Protein AF-A0A7C1GK01-F1 (afdb_monomer_lite)

Secondary structure (DSSP, 8-state):
------------------SBTTTB-HHHHHHHHHHHHHHHHHHHT----HHHHHHHHHHHHS-GGGSSSSS-TTT-----HHHHHHHHHHHHHHTTT----HHHHHHHHHHHHHHHHHH--B-TTHHHHHHHHHTTT--

Sequence (139 aa):
MQKGNNNEVKKYKAIFFDFGGTLMCAESDNVAHLHMMKEVIQKYNLSASPEDMVTKYNSFLFTKEMTLRDADPEEKSFTPLRESTKKAFKGVLAEYDIQPSKEDFQWFSKLFYENHKKYIKLFPETLLILRELKNTDLH

Foldseek 3Di:
DDPPPPDPPPDAAADDFDCAPTFWDVVLVLVLQLVLLVVVCVVVVDPDDSNVLSVQLCPQLDDPLVDPPPDDPVPRDDDPSLVSSVRSVQRSVVVVVDDDDPVNSVVSVVSSVVSCVPRMDTDPCNVVVVVVQVPDSHD

Structure (mmCIF, N/CA/C/O backbone):
data_AF-A0A7C1GK01-F1
#
_entry.id   AF-A0A7C1GK01-F1
#
loop_
_atom_site.group_PDB
_atom_site.id
_atom_site.type_symbol
_atom_site.label_atom_id
_atom_site.label_alt_id
_atom_site.label_comp_id
_atom_site.label_asym_id
_atom_site.label_entity_id
_atom_site.label_seq_id
_atom_site.pdbx_PDB_ins_code
_atom_site.Cartn_x
_atom_site.Cartn_y
_atom_site.Cartn_z
_atom_site.occupancy
_atom_site.B_iso_or_equiv
_atom_site.auth_seq_id
_atom_site.auth_comp_id
_atom_site.auth_asym_id
_atom_site.auth_atom_id
_atom_site.pdbx_PDB_model_num
ATOM 1 N N . MET A 1 1 ? 22.239 28.734 -48.357 1.00 37.56 1 MET A N 1
ATOM 2 C CA . MET A 1 1 ? 21.338 27.577 -48.154 1.00 37.56 1 MET A CA 1
ATOM 3 C C . MET A 1 1 ? 21.868 26.747 -46.997 1.00 37.56 1 MET A C 1
ATOM 5 O O . MET A 1 1 ? 22.850 26.038 -47.173 1.00 37.56 1 MET A O 1
ATOM 9 N N . GLN A 1 2 ? 21.277 26.876 -45.809 1.00 41.16 2 GLN A N 1
ATOM 10 C CA . GLN A 1 2 ? 21.550 25.952 -44.708 1.00 41.16 2 GLN A CA 1
ATOM 11 C C . GLN A 1 2 ? 20.807 24.645 -45.001 1.00 41.16 2 GLN A C 1
ATOM 13 O O . GLN A 1 2 ? 19.579 24.625 -45.042 1.00 41.16 2 GLN A O 1
ATOM 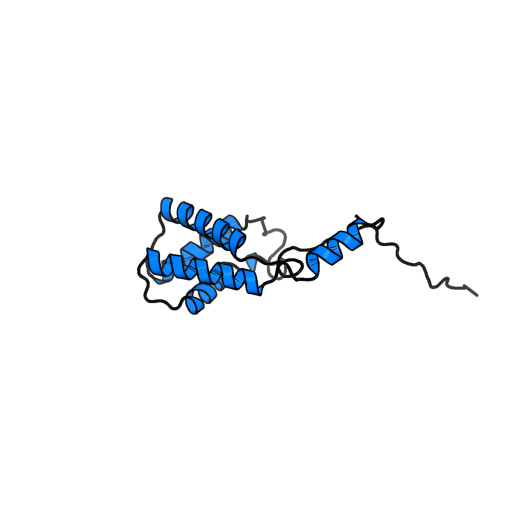18 N N . LYS A 1 3 ? 21.545 23.559 -45.250 1.00 47.06 3 LYS A N 1
ATOM 19 C CA . LYS A 1 3 ? 20.988 22.206 -45.172 1.00 47.06 3 LYS A CA 1
ATOM 20 C C . LYS A 1 3 ? 20.847 21.880 -43.686 1.00 47.06 3 LYS A C 1
ATOM 22 O O . LYS A 1 3 ? 21.827 21.520 -43.044 1.00 47.06 3 LYS A O 1
ATOM 27 N N . GLY A 1 4 ? 19.650 22.083 -43.138 1.00 47.19 4 GLY A N 1
ATOM 28 C CA . GLY A 1 4 ? 19.295 21.591 -41.811 1.00 47.19 4 GLY A CA 1
ATOM 29 C C . GLY A 1 4 ? 19.378 20.069 -41.821 1.00 47.19 4 GLY A C 1
ATOM 30 O O . GLY A 1 4 ? 18.623 19.410 -42.535 1.00 47.19 4 GLY A O 1
ATOM 31 N N . ASN A 1 5 ? 20.348 19.525 -41.092 1.00 49.16 5 ASN A N 1
ATOM 32 C CA . ASN A 1 5 ? 20.559 18.092 -40.951 1.00 49.16 5 ASN A CA 1
ATOM 33 C C . ASN A 1 5 ? 19.509 17.550 -39.966 1.00 49.16 5 ASN A C 1
ATOM 35 O O . ASN A 1 5 ? 19.781 17.321 -38.792 1.00 49.16 5 ASN A O 1
ATOM 39 N N . ASN A 1 6 ? 18.265 17.438 -40.430 1.00 59.38 6 ASN A N 1
ATOM 40 C CA . ASN A 1 6 ? 17.166 16.864 -39.664 1.00 59.38 6 ASN A CA 1
ATOM 41 C C . ASN A 1 6 ? 17.332 15.343 -39.643 1.00 59.38 6 ASN A C 1
ATOM 43 O O . ASN A 1 6 ? 16.883 14.688 -40.578 1.00 59.38 6 ASN A O 1
ATOM 47 N N . ASN A 1 7 ? 18.039 14.817 -38.636 1.00 58.44 7 ASN A N 1
ATOM 48 C CA . ASN A 1 7 ? 17.828 13.503 -38.003 1.00 58.44 7 ASN A CA 1
ATOM 49 C C . ASN A 1 7 ? 18.964 13.199 -37.005 1.00 58.44 7 ASN A C 1
ATOM 51 O O . ASN A 1 7 ? 19.665 12.194 -37.124 1.00 58.44 7 ASN A O 1
ATOM 55 N N . GLU A 1 8 ? 19.161 14.048 -35.991 1.00 57.06 8 GLU A N 1
ATOM 56 C CA . GLU A 1 8 ? 19.860 13.573 -34.793 1.00 57.06 8 GLU A CA 1
ATOM 57 C C . GLU A 1 8 ? 18.951 12.564 -34.087 1.00 57.06 8 GLU A C 1
ATOM 59 O O . GLU A 1 8 ? 17.987 12.922 -33.407 1.00 57.06 8 GLU A O 1
ATOM 64 N N . VAL A 1 9 ? 19.239 11.276 -34.279 1.00 67.06 9 VAL A N 1
ATOM 65 C CA . VAL A 1 9 ? 18.634 10.207 -33.486 1.00 67.06 9 VAL A CA 1
ATOM 66 C C . VAL A 1 9 ? 19.079 10.430 -32.043 1.00 6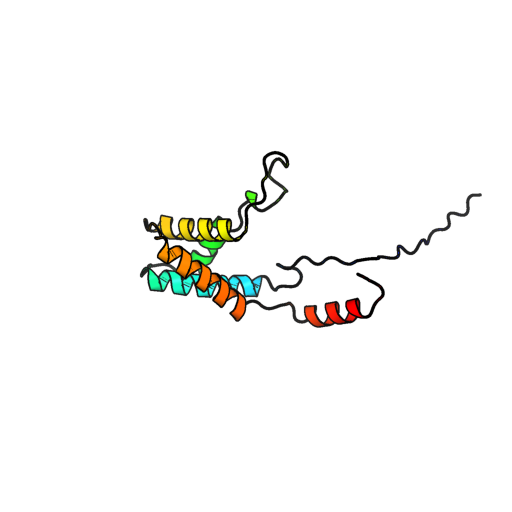7.06 9 VAL A C 1
ATOM 68 O O . VAL A 1 9 ? 20.233 10.180 -31.695 1.00 67.06 9 VAL A O 1
ATOM 71 N N . LYS A 1 10 ? 18.176 10.933 -31.193 1.00 68.94 10 LYS A N 1
ATOM 72 C CA . LYS A 1 10 ? 18.430 11.032 -29.753 1.00 68.94 10 LYS A CA 1
ATOM 73 C C . LYS A 1 10 ? 1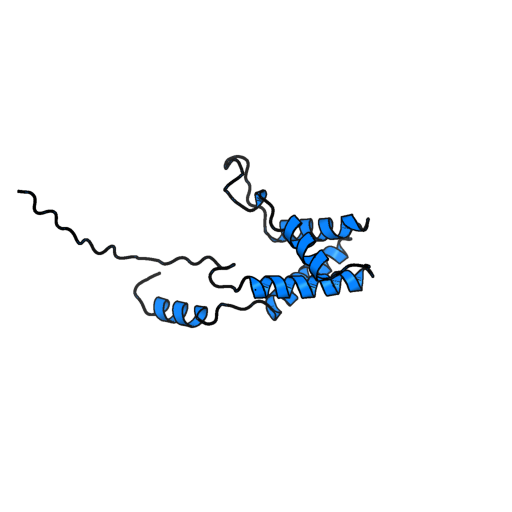8.709 9.630 -29.216 1.00 68.94 10 LYS A C 1
ATOM 75 O O . LYS A 1 10 ? 17.803 8.812 -29.090 1.00 68.94 10 LYS A O 1
ATOM 80 N N . LYS A 1 11 ? 19.974 9.356 -28.892 1.00 82.56 11 LYS A N 1
ATOM 81 C CA . LYS A 1 11 ? 20.379 8.121 -28.220 1.00 82.56 11 LYS A CA 1
ATOM 82 C C . LYS A 1 11 ? 20.068 8.259 -26.730 1.00 82.56 11 LYS A C 1
ATOM 84 O O . LYS A 1 11 ? 20.740 9.008 -26.021 1.00 82.56 11 LYS A O 1
ATOM 89 N N . TYR A 1 12 ? 19.034 7.562 -26.266 1.00 86.88 12 TYR A N 1
ATOM 90 C CA . TYR A 1 12 ? 18.750 7.447 -24.837 1.00 86.88 12 TYR A CA 1
ATOM 91 C C . TYR A 1 12 ? 19.865 6.652 -24.152 1.00 86.88 12 TYR A C 1
ATOM 93 O O . TYR A 1 12 ? 20.441 5.744 -24.750 1.00 86.88 12 TYR A O 1
ATOM 101 N N . LYS A 1 13 ? 20.200 7.038 -22.918 1.00 90.06 13 LYS A N 1
ATOM 102 C CA . LYS A 1 13 ? 21.224 6.367 -22.101 1.00 90.06 13 LYS A CA 1
ATOM 103 C C . LYS A 1 13 ? 20.634 5.588 -20.933 1.00 90.06 13 LYS A C 1
ATOM 105 O O . LYS A 1 13 ? 21.307 4.710 -20.420 1.00 90.06 13 LYS A O 1
ATOM 110 N N . ALA A 1 14 ? 19.428 5.941 -20.497 1.00 92.44 14 ALA A N 1
ATOM 111 C CA . ALA A 1 14 ? 18.787 5.343 -19.337 1.00 92.44 14 ALA A CA 1
ATOM 112 C C . ALA A 1 14 ? 17.264 5.382 -19.474 1.00 92.44 14 ALA A C 1
ATOM 114 O O . ALA A 1 14 ? 16.733 6.322 -20.082 1.00 92.44 14 ALA A O 1
ATOM 115 N N . ILE A 1 15 ? 16.583 4.405 -18.877 1.00 92.50 15 ILE A N 1
ATOM 116 C CA . ILE A 1 15 ? 15.125 4.399 -18.714 1.00 92.50 15 ILE A CA 1
ATOM 117 C C . ILE A 1 15 ? 14.792 4.184 -17.237 1.00 92.50 15 ILE A C 1
ATOM 119 O O . ILE A 1 15 ? 15.139 3.169 -16.644 1.00 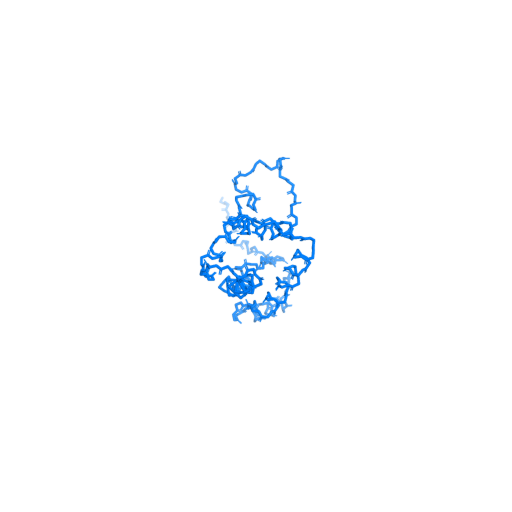92.50 15 ILE A O 1
ATOM 123 N N . PHE A 1 16 ? 14.069 5.137 -16.651 1.00 94.75 16 PHE A N 1
ATOM 124 C CA . PHE A 1 16 ? 13.601 5.052 -15.271 1.00 94.75 16 PHE A CA 1
ATOM 125 C C . PHE A 1 16 ? 12.133 4.645 -15.246 1.00 94.75 16 PHE A C 1
ATOM 127 O O . PHE A 1 16 ? 11.316 5.206 -15.976 1.00 94.75 16 PHE A O 1
ATOM 134 N N . PHE A 1 17 ? 11.807 3.703 -14.369 1.00 95.19 17 PHE A N 1
ATOM 135 C CA . PHE A 1 17 ? 10.443 3.257 -14.133 1.00 95.19 17 PHE A CA 1
ATOM 136 C C . PHE A 1 17 ? 10.024 3.648 -12.723 1.00 95.19 17 PHE A C 1
ATOM 138 O O . PHE A 1 17 ? 10.735 3.355 -11.760 1.00 95.19 17 PHE A O 1
ATOM 145 N N . ASP A 1 18 ? 8.855 4.273 -12.603 1.00 93.94 18 ASP A N 1
ATOM 146 C CA . ASP A 1 18 ? 8.136 4.267 -11.334 1.00 93.94 18 ASP A CA 1
ATOM 147 C C . ASP A 1 18 ? 7.655 2.836 -11.038 1.00 93.94 18 ASP A C 1
ATOM 149 O O . ASP A 1 18 ? 7.541 2.001 -11.936 1.00 93.94 18 ASP A O 1
ATOM 153 N N . PHE A 1 19 ? 7.387 2.525 -9.777 1.00 93.00 19 PHE A N 1
ATOM 154 C CA . PHE A 1 19 ? 6.916 1.207 -9.383 1.00 93.00 19 PHE A CA 1
ATOM 155 C C . PHE A 1 19 ? 5.388 1.128 -9.423 1.00 93.00 19 PHE A C 1
ATOM 157 O O . PHE A 1 19 ? 4.827 0.361 -10.210 1.00 93.00 19 PHE A O 1
ATOM 164 N N . GLY A 1 20 ? 4.712 1.932 -8.600 1.00 90.56 20 GLY A N 1
ATOM 165 C CA . GLY A 1 20 ? 3.259 1.895 -8.435 1.00 90.56 20 GLY A CA 1
ATOM 166 C C . GLY A 1 20 ? 2.524 2.359 -9.690 1.00 90.56 20 GLY A C 1
ATOM 167 O O . GLY A 1 20 ? 2.796 3.435 -10.205 1.00 90.56 20 GLY A O 1
ATOM 168 N N . GLY A 1 21 ? 1.609 1.544 -10.221 1.00 89.00 21 GLY A N 1
ATOM 169 C CA . GLY A 1 21 ? 0.823 1.894 -11.411 1.00 89.00 21 GLY A CA 1
ATOM 170 C C . GLY A 1 21 ? 1.596 1.872 -12.736 1.00 89.00 21 GLY A C 1
ATOM 171 O O . GLY A 1 21 ? 0.972 2.001 -13.784 1.00 89.00 21 GLY A O 1
ATOM 172 N N . THR A 1 22 ? 2.918 1.668 -12.706 1.00 94.69 22 THR A N 1
ATOM 173 C CA . THR A 1 22 ? 3.764 1.519 -13.904 1.00 94.69 22 THR A CA 1
ATOM 174 C C . THR A 1 22 ? 4.258 0.083 -14.058 1.00 94.69 22 THR A C 1
ATOM 176 O O . THR A 1 22 ? 4.000 -0.553 -15.073 1.00 94.69 22 THR A O 1
ATOM 179 N N . LEU A 1 23 ? 4.946 -0.458 -13.049 1.00 95.94 23 LEU A N 1
ATOM 180 C CA . LEU A 1 23 ? 5.377 -1.863 -13.028 1.00 95.94 23 LEU A CA 1
ATOM 181 C C . LEU A 1 23 ? 4.388 -2.726 -12.240 1.00 95.94 23 LEU A C 1
ATOM 183 O O . LEU A 1 23 ? 4.117 -3.871 -12.591 1.00 95.94 23 LEU A O 1
ATOM 187 N N . MET A 1 24 ? 3.853 -2.166 -11.160 1.00 94.88 24 MET A N 1
ATOM 188 C CA . MET A 1 24 ? 2.919 -2.802 -10.247 1.00 94.88 24 MET A CA 1
ATOM 189 C C . MET A 1 24 ? 1.470 -2.503 -10.646 1.00 94.88 24 MET A C 1
ATOM 191 O O . MET A 1 24 ? 1.095 -1.344 -10.821 1.00 94.88 24 MET A O 1
ATOM 195 N N . CYS A 1 25 ? 0.636 -3.539 -10.711 1.00 93.12 25 CYS A N 1
ATOM 196 C CA . CYS A 1 25 ? -0.787 -3.419 -10.999 1.00 93.12 25 CYS A CA 1
ATOM 197 C C . CYS A 1 25 ? -1.528 -2.741 -9.832 1.00 93.12 25 CYS A C 1
ATOM 199 O O . CYS A 1 25 ? -1.607 -3.300 -8.735 1.00 93.12 25 CYS A O 1
ATOM 201 N N . ALA A 1 26 ? -2.118 -1.567 -10.073 1.00 91.44 26 ALA A N 1
ATOM 202 C CA . ALA A 1 26 ? -2.859 -0.816 -9.053 1.00 91.44 26 ALA A CA 1
ATOM 203 C C . ALA A 1 26 ? -4.079 -1.583 -8.502 1.00 91.44 26 ALA A C 1
ATOM 205 O O . ALA A 1 26 ? -4.409 -1.469 -7.325 1.00 91.44 26 ALA A O 1
ATOM 206 N N . GLU A 1 27 ? -4.718 -2.430 -9.314 1.00 93.50 27 GLU A N 1
ATOM 207 C CA . GLU A 1 27 ? -5.825 -3.276 -8.845 1.00 93.50 27 GLU A CA 1
ATOM 208 C C . GLU A 1 27 ? -5.356 -4.285 -7.790 1.00 93.50 27 GLU A C 1
ATOM 210 O O . GLU A 1 27 ? -6.077 -4.569 -6.835 1.00 93.50 27 GLU A O 1
ATOM 215 N N . SER A 1 28 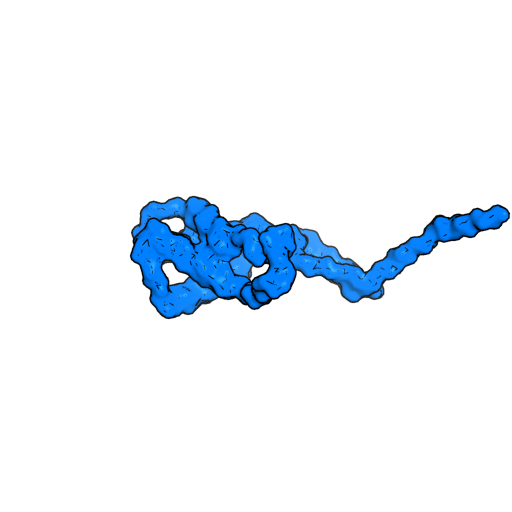? -4.129 -4.799 -7.921 1.00 95.25 28 SER A N 1
ATOM 216 C CA . SER A 1 28 ? -3.564 -5.745 -6.955 1.00 95.25 28 SER A CA 1
ATOM 217 C C . SER A 1 28 ? -3.247 -5.100 -5.600 1.00 95.25 28 SER A C 1
ATOM 219 O O . SER A 1 28 ? -3.387 -5.754 -4.566 1.00 95.25 28 SER A O 1
ATOM 221 N N . ASP A 1 29 ? -2.914 -3.808 -5.598 1.00 94.75 29 ASP A N 1
ATOM 222 C CA . ASP A 1 29 ? -2.762 -2.987 -4.390 1.00 94.75 29 ASP A CA 1
ATOM 223 C C . ASP A 1 29 ? -4.101 -2.813 -3.672 1.00 94.75 29 ASP A C 1
ATOM 225 O O . ASP A 1 29 ? -4.228 -3.074 -2.477 1.00 94.75 29 ASP A O 1
ATOM 229 N N . ASN A 1 30 ? -5.156 -2.523 -4.436 1.00 95.19 30 ASN A N 1
ATOM 230 C CA . ASN A 1 30 ? -6.506 -2.439 -3.893 1.00 95.19 30 ASN A CA 1
ATOM 231 C C . ASN A 1 30 ? -6.979 -3.776 -3.289 1.00 95.19 30 ASN A C 1
ATOM 233 O O . ASN A 1 30 ? -7.627 -3.791 -2.243 1.00 95.19 30 ASN A O 1
ATOM 237 N N . VAL A 1 31 ? -6.617 -4.912 -3.899 1.00 97.19 31 VAL A N 1
ATOM 238 C CA . VAL A 1 31 ? -6.872 -6.245 -3.323 1.00 97.19 31 VAL A CA 1
ATOM 239 C C . VAL A 1 31 ? -6.114 -6.433 -2.005 1.00 97.19 31 VAL A C 1
ATOM 241 O O . VAL A 1 31 ? -6.696 -6.943 -1.045 1.00 97.19 31 VAL A O 1
ATOM 244 N N . ALA A 1 32 ? -4.852 -6.001 -1.920 1.00 97.56 32 ALA A N 1
ATOM 245 C CA . ALA A 1 32 ? -4.087 -6.049 -0.674 1.00 97.56 32 ALA A CA 1
ATOM 246 C C . ALA A 1 32 ? -4.773 -5.227 0.431 1.00 97.56 32 ALA A C 1
ATOM 248 O O . ALA A 1 32 ? -5.013 -5.751 1.522 1.00 97.56 32 ALA A O 1
ATOM 249 N N . HIS A 1 33 ? -5.180 -3.989 0.133 1.00 97.69 33 HIS A N 1
ATOM 250 C CA . HIS A 1 33 ? -5.925 -3.144 1.070 1.00 97.69 33 HIS A CA 1
ATOM 251 C C . HIS A 1 33 ? -7.255 -3.776 1.493 1.00 97.69 33 HIS A C 1
ATOM 253 O O . HIS A 1 33 ? -7.589 -3.752 2.676 1.00 97.69 33 HIS A O 1
ATOM 259 N N . LEU A 1 34 ? -7.988 -4.410 0.573 1.00 98.31 34 LEU A N 1
ATOM 260 C CA . LEU A 1 34 ? -9.241 -5.100 0.887 1.00 98.31 34 LEU A CA 1
ATOM 261 C C . LEU A 1 34 ? -9.048 -6.212 1.917 1.00 98.31 34 LEU A C 1
ATOM 263 O O . LEU A 1 34 ? -9.826 -6.320 2.866 1.00 98.31 34 LEU A O 1
ATOM 267 N N . HIS A 1 35 ? -8.007 -7.029 1.763 1.00 98.38 35 HIS A N 1
ATOM 268 C CA . HIS A 1 35 ? -7.695 -8.068 2.741 1.00 98.38 35 HIS A CA 1
ATOM 269 C C . HIS A 1 35 ? -7.257 -7.484 4.085 1.00 98.38 35 HIS A C 1
ATOM 271 O O . HIS A 1 35 ? -7.742 -7.938 5.122 1.00 98.38 35 HIS A O 1
ATOM 277 N N . MET A 1 36 ? -6.440 -6.429 4.081 1.00 98.12 36 MET A N 1
ATOM 278 C CA . MET A 1 36 ? -6.071 -5.735 5.315 1.00 98.12 36 MET A CA 1
ATOM 279 C C . MET A 1 36 ? -7.301 -5.195 6.053 1.00 98.12 36 MET A C 1
ATOM 281 O O . MET A 1 36 ? -7.424 -5.376 7.261 1.00 98.12 36 MET A O 1
ATOM 285 N N . MET A 1 37 ? -8.234 -4.558 5.340 1.00 98.25 37 MET A N 1
ATOM 286 C CA . MET A 1 37 ? -9.438 -3.991 5.947 1.00 98.25 37 MET A CA 1
ATOM 287 C C . MET A 1 37 ? -10.370 -5.076 6.498 1.00 98.25 37 MET A C 1
ATOM 289 O O . MET A 1 37 ? -10.939 -4.889 7.571 1.00 98.25 37 MET A O 1
ATOM 293 N N . LYS A 1 38 ? -10.466 -6.246 5.853 1.00 98.38 38 LYS A N 1
ATOM 294 C CA . LYS A 1 38 ? -11.184 -7.406 6.420 1.00 98.38 38 LYS A CA 1
ATOM 295 C C . LYS A 1 38 ? -10.607 -7.826 7.775 1.00 98.38 38 LYS A C 1
ATOM 297 O O . LYS A 1 38 ? -11.366 -8.050 8.715 1.00 98.38 38 LYS A O 1
ATOM 302 N N . GLU A 1 39 ? -9.282 -7.882 7.897 1.00 98.31 39 GLU A N 1
ATOM 303 C CA . GLU A 1 39 ? -8.621 -8.230 9.162 1.00 98.31 39 GLU A CA 1
ATOM 304 C C . GLU A 1 39 ? -8.799 -7.144 10.236 1.00 98.31 39 GLU A C 1
ATOM 306 O O . GLU A 1 39 ? -8.994 -7.464 11.408 1.00 98.31 39 GLU A O 1
ATOM 311 N N . VAL A 1 40 ? -8.807 -5.862 9.850 1.00 98.19 40 VAL A N 1
ATOM 312 C CA . VAL A 1 40 ? -9.117 -4.746 10.764 1.00 98.19 40 VAL A CA 1
ATOM 313 C C . VAL A 1 40 ? -10.561 -4.827 11.266 1.00 98.19 40 VAL A C 1
ATOM 315 O O . VAL A 1 40 ? -10.772 -4.774 12.478 1.00 98.19 40 VAL A O 1
ATOM 318 N N . ILE A 1 41 ? -11.542 -5.023 10.376 1.00 98.25 41 ILE A N 1
ATOM 319 C CA . ILE A 1 41 ? -12.953 -5.228 10.753 1.00 98.25 41 ILE A CA 1
ATOM 320 C C . ILE A 1 41 ? -13.070 -6.357 11.770 1.00 98.25 41 ILE A C 1
ATOM 322 O O . ILE A 1 41 ? -13.711 -6.187 12.804 1.00 98.25 41 ILE A O 1
ATOM 326 N N . GLN A 1 42 ? -12.420 -7.490 11.500 1.00 98.19 42 GLN A N 1
ATOM 327 C CA . GLN A 1 42 ? -12.492 -8.656 12.368 1.00 98.19 42 GLN A CA 1
ATOM 328 C C . GLN A 1 42 ? -11.849 -8.400 13.737 1.00 98.19 42 GLN A C 1
ATOM 330 O O . GLN A 1 42 ? -12.447 -8.732 14.758 1.00 98.19 42 GLN A O 1
ATOM 335 N N . LYS A 1 43 ? -10.651 -7.799 13.782 1.00 98.25 43 LYS A N 1
ATOM 336 C CA . LYS A 1 43 ? -9.924 -7.537 15.036 1.00 98.25 43 LYS A CA 1
ATOM 337 C C . LYS A 1 43 ? -10.696 -6.618 15.982 1.00 98.25 43 LYS A C 1
ATOM 339 O O . LYS A 1 43 ? -10.650 -6.833 17.190 1.00 98.25 43 LYS A O 1
ATOM 344 N N . TYR A 1 44 ? -11.375 -5.608 15.443 1.00 97.75 44 TYR A N 1
ATOM 345 C CA . TYR A 1 44 ? -12.109 -4.615 16.234 1.00 97.75 44 TYR A CA 1
ATOM 346 C C . TYR A 1 44 ? -13.627 -4.856 16.270 1.00 97.75 44 TYR A C 1
ATOM 348 O O . TYR A 1 44 ? -14.348 -4.062 16.866 1.00 97.75 44 TYR A O 1
ATOM 356 N N . ASN A 1 45 ? -14.111 -5.948 15.666 1.00 97.19 45 ASN A N 1
ATOM 357 C CA . ASN A 1 45 ? -15.533 -6.289 15.556 1.00 97.19 45 ASN A CA 1
ATOM 358 C C . ASN A 1 45 ? -16.388 -5.131 14.996 1.00 97.19 45 ASN A C 1
ATOM 360 O O . ASN A 1 45 ? -17.423 -4.766 15.557 1.00 97.19 45 ASN A O 1
ATOM 364 N N . LEU A 1 46 ? -15.921 -4.517 13.905 1.00 96.94 46 LEU A N 1
ATOM 365 C CA . LEU A 1 46 ? -16.553 -3.335 13.315 1.00 96.94 46 LEU A CA 1
ATOM 366 C C . LEU A 1 46 ? -17.742 -3.718 12.433 1.00 96.94 46 LEU A C 1
ATOM 368 O O . LEU A 1 46 ? -17.653 -4.617 11.599 1.00 96.94 46 LEU A O 1
ATOM 372 N N . SER A 1 47 ? -18.834 -2.963 12.539 1.00 94.75 47 SER A N 1
ATOM 373 C CA . SER A 1 47 ? -19.959 -3.056 11.604 1.00 94.75 47 SER A CA 1
ATOM 374 C C . SER A 1 47 ? -19.673 -2.217 10.354 1.00 94.75 47 SER A C 1
ATOM 376 O O . SER A 1 47 ? -20.226 -1.128 10.190 1.00 94.75 47 SER A O 1
ATOM 378 N N . ALA A 1 48 ? -18.775 -2.697 9.493 1.00 95.25 48 ALA A N 1
ATOM 379 C CA . ALA A 1 48 ? -18.369 -2.006 8.271 1.00 95.25 48 ALA A CA 1
ATOM 380 C C . ALA A 1 48 ? -18.224 -2.966 7.085 1.00 95.25 48 ALA A C 1
ATOM 382 O O . ALA A 1 48 ? -17.813 -4.116 7.242 1.00 95.25 48 ALA A O 1
ATOM 383 N N . SER A 1 49 ? -18.520 -2.463 5.888 1.00 96.88 49 SER A N 1
ATOM 384 C CA . SER A 1 49 ? -18.170 -3.128 4.635 1.00 96.88 49 SER A CA 1
ATOM 385 C C . SER A 1 49 ? -16.653 -3.027 4.398 1.00 96.88 49 SER A C 1
ATOM 387 O O . SER A 1 49 ? -16.084 -1.941 4.569 1.00 96.88 49 SER A O 1
ATOM 389 N N . PRO A 1 50 ? -15.972 -4.116 3.994 1.00 96.44 50 PRO A N 1
ATOM 390 C CA . PRO A 1 50 ? -14.570 -4.060 3.593 1.00 96.44 50 PRO A CA 1
ATOM 391 C C . PRO A 1 50 ? -14.285 -3.027 2.499 1.00 96.44 50 PRO A C 1
ATOM 393 O O . PRO A 1 50 ? -13.288 -2.315 2.578 1.00 96.44 50 PRO A O 1
ATOM 396 N N . GLU A 1 51 ? -15.157 -2.919 1.500 1.00 97.31 51 GLU A N 1
ATOM 397 C CA . GLU A 1 51 ? -15.009 -2.009 0.364 1.00 97.31 51 GLU A CA 1
ATOM 398 C C . GLU A 1 51 ? -15.116 -0.537 0.800 1.00 97.31 51 GLU A C 1
ATOM 400 O O . GLU A 1 51 ? -14.323 0.310 0.369 1.00 97.31 51 GLU A O 1
ATOM 405 N N . ASP A 1 52 ? -16.033 -0.242 1.726 1.00 96.44 52 ASP A N 1
ATOM 406 C CA . ASP A 1 52 ? -16.175 1.098 2.304 1.00 96.44 52 ASP A CA 1
ATOM 407 C C . ASP A 1 52 ? -14.948 1.454 3.148 1.00 96.44 52 ASP A C 1
ATOM 409 O O . ASP A 1 52 ? -14.424 2.568 3.057 1.00 96.44 52 ASP A O 1
ATOM 413 N N . MET A 1 53 ? -14.434 0.501 3.935 1.00 96.38 53 MET A N 1
ATOM 414 C CA . MET A 1 53 ? -13.216 0.720 4.715 1.00 96.38 53 MET A CA 1
ATOM 415 C C . MET A 1 53 ? -11.992 0.957 3.835 1.00 96.38 53 MET A C 1
ATOM 417 O O . MET A 1 53 ? -11.182 1.817 4.168 1.00 96.38 53 MET A O 1
ATOM 421 N N . VAL A 1 54 ? -11.853 0.248 2.711 1.00 97.44 54 VAL A N 1
ATOM 422 C CA . VAL A 1 54 ? -10.767 0.505 1.751 1.00 97.44 54 VAL A CA 1
ATOM 423 C C . VAL A 1 54 ? -10.886 1.907 1.177 1.00 97.44 54 VAL A C 1
ATOM 425 O O . VAL A 1 54 ? -9.893 2.629 1.121 1.00 97.44 54 VAL A O 1
ATOM 428 N N . THR A 1 55 ? -12.096 2.322 0.803 1.00 96.44 55 THR A N 1
ATOM 429 C CA . THR A 1 55 ? -12.340 3.673 0.288 1.00 96.44 55 THR A CA 1
ATOM 430 C C . THR A 1 55 ? -11.928 4.734 1.310 1.00 96.44 55 THR A C 1
ATOM 432 O O . THR A 1 55 ? -11.179 5.656 0.978 1.00 96.44 55 THR A O 1
ATOM 435 N N . LYS A 1 56 ? -12.324 4.566 2.579 1.00 95.69 56 LYS A N 1
ATOM 436 C CA . LYS A 1 56 ? -11.912 5.456 3.676 1.00 95.69 56 LYS A CA 1
ATOM 437 C C . LYS A 1 56 ? -10.398 5.436 3.885 1.00 95.69 56 LYS A C 1
ATOM 439 O O . LYS A 1 56 ? -9.771 6.493 3.913 1.00 95.69 56 LYS A O 1
ATOM 444 N N . TYR A 1 57 ? -9.798 4.252 3.977 1.00 96.81 57 TYR A N 1
ATOM 445 C CA . TYR A 1 57 ? -8.355 4.076 4.147 1.00 96.81 57 TYR A CA 1
ATOM 446 C C . TYR A 1 57 ? -7.563 4.790 3.049 1.00 96.81 57 TYR A C 1
ATOM 448 O O . TYR A 1 57 ? -6.683 5.595 3.350 1.00 96.81 57 TYR A O 1
ATOM 456 N N . ASN A 1 58 ? -7.928 4.563 1.786 1.00 95.12 58 ASN A N 1
ATOM 457 C CA . ASN A 1 58 ? -7.289 5.186 0.633 1.00 95.12 58 ASN A CA 1
ATOM 458 C C . ASN A 1 58 ? -7.458 6.710 0.647 1.00 95.12 58 ASN A C 1
ATOM 460 O O . ASN A 1 58 ? -6.525 7.415 0.275 1.00 95.12 58 ASN A O 1
ATOM 464 N N . SER A 1 59 ? -8.596 7.230 1.123 1.00 94.19 59 SER A N 1
ATOM 465 C CA . SER A 1 59 ? -8.807 8.679 1.241 1.00 94.19 59 SER A CA 1
ATOM 466 C C . SER A 1 59 ? -7.867 9.341 2.260 1.00 94.19 59 SER A C 1
ATOM 468 O O . SER A 1 59 ? -7.406 10.460 2.039 1.00 94.19 59 SER A O 1
ATOM 470 N N . PHE A 1 60 ? -7.522 8.638 3.347 1.00 93.62 60 PHE A N 1
ATOM 471 C CA . PHE A 1 60 ? -6.531 9.111 4.314 1.00 93.62 60 PHE A CA 1
ATOM 472 C C . PHE A 1 60 ? -5.086 8.854 3.882 1.00 93.62 60 PHE A C 1
ATOM 474 O O . PHE A 1 60 ? -4.190 9.583 4.310 1.00 93.62 60 PHE A O 1
ATOM 481 N N . LEU A 1 61 ? -4.846 7.803 3.094 1.00 92.44 61 LEU A N 1
ATOM 482 C CA . LEU A 1 61 ? -3.517 7.454 2.605 1.00 92.44 61 LEU A CA 1
ATOM 483 C C . LEU A 1 61 ? -3.088 8.411 1.492 1.00 92.44 61 LEU A C 1
ATOM 485 O O . LEU A 1 61 ? -2.052 9.057 1.615 1.00 92.44 61 LEU A O 1
ATOM 489 N N . PHE A 1 62 ? -3.895 8.529 0.438 1.00 88.31 62 PHE A N 1
ATOM 490 C CA . PHE A 1 62 ? -3.590 9.293 -0.770 1.00 88.31 62 PHE A CA 1
ATOM 491 C C . PHE A 1 62 ? -4.103 10.731 -0.668 1.00 88.31 62 PHE A C 1
ATOM 493 O O . PHE A 1 62 ? -5.068 11.130 -1.319 1.00 88.31 62 PHE A O 1
ATOM 500 N N . THR A 1 63 ? -3.442 11.532 0.165 1.00 83.31 63 THR A N 1
ATOM 501 C CA . THR A 1 63 ? -3.763 12.956 0.313 1.00 83.31 63 THR A CA 1
ATOM 502 C C . THR A 1 63 ? -3.042 13.810 -0.733 1.00 83.31 63 THR A C 1
ATOM 504 O O . THR A 1 63 ? -2.041 13.401 -1.326 1.00 83.31 63 THR A O 1
ATOM 507 N N . LYS A 1 64 ? -3.501 15.055 -0.926 1.00 75.38 64 LYS A N 1
ATOM 508 C CA . LYS A 1 64 ? -2.819 16.043 -1.785 1.00 75.38 64 LYS A CA 1
ATOM 509 C C . LYS A 1 64 ? -1.355 16.262 -1.391 1.00 75.38 64 LYS A C 1
ATOM 511 O O . LYS A 1 64 ? -0.515 16.450 -2.269 1.00 75.38 64 LYS A O 1
ATOM 516 N N . GLU A 1 65 ? -1.045 16.130 -0.097 1.00 72.12 65 GLU A N 1
ATOM 517 C CA . GLU A 1 65 ? 0.310 16.209 0.467 1.00 72.12 65 GLU A CA 1
ATOM 518 C C . GLU A 1 65 ? 1.253 15.154 -0.137 1.00 72.12 65 GLU A C 1
ATOM 520 O O . GLU A 1 65 ? 2.463 15.365 -0.184 1.00 72.12 65 GLU A O 1
ATOM 525 N N . MET A 1 66 ? 0.741 14.039 -0.672 1.00 73.88 66 MET A N 1
ATOM 526 C CA . MET A 1 66 ? 1.572 13.041 -1.352 1.00 73.88 66 MET A CA 1
ATOM 527 C C . MET A 1 66 ? 2.061 13.488 -2.734 1.00 73.88 66 MET A C 1
ATOM 529 O O . MET A 1 66 ? 3.057 12.963 -3.224 1.00 73.88 66 MET A O 1
ATOM 533 N N . THR A 1 67 ? 1.435 14.492 -3.356 1.00 70.75 67 THR A N 1
ATOM 534 C CA . THR A 1 67 ? 1.800 14.962 -4.704 1.00 70.75 67 THR A CA 1
ATOM 535 C C . THR A 1 67 ? 2.489 16.323 -4.660 1.00 70.75 67 THR A C 1
ATOM 537 O O . THR A 1 67 ? 2.253 17.124 -3.760 1.00 70.75 67 THR A O 1
ATOM 540 N N . LEU A 1 68 ? 3.378 16.605 -5.614 1.00 67.81 68 LEU A N 1
ATOM 541 C CA . LEU A 1 68 ? 4.023 17.923 -5.741 1.00 67.81 68 LEU A CA 1
ATOM 542 C C . LEU A 1 68 ? 3.115 18.981 -6.391 1.00 67.81 68 LEU A C 1
ATOM 544 O O . LEU A 1 68 ? 3.545 20.110 -6.575 1.00 67.81 68 LEU A O 1
ATOM 548 N N . ARG A 1 69 ? 1.890 18.619 -6.793 1.00 66.50 69 ARG A N 1
ATOM 549 C CA . ARG A 1 69 ? 1.034 19.492 -7.609 1.00 66.50 69 ARG A CA 1
ATOM 550 C C . ARG A 1 69 ? 0.389 20.627 -6.815 1.00 66.50 69 ARG A C 1
ATOM 552 O O . ARG A 1 69 ? 0.175 21.689 -7.383 1.00 66.50 69 ARG A O 1
ATOM 559 N N . ASP A 1 70 ? 0.130 20.399 -5.530 1.00 61.69 70 ASP A N 1
ATOM 560 C CA . ASP A 1 70 ? -0.727 21.265 -4.711 1.00 61.69 70 ASP A CA 1
ATOM 561 C C . ASP A 1 70 ? -0.013 21.833 -3.462 1.00 61.69 70 ASP A C 1
ATOM 563 O O . ASP A 1 70 ? -0.677 22.373 -2.582 1.00 61.69 70 ASP A O 1
ATOM 567 N N . ALA A 1 71 ? 1.314 21.690 -3.348 1.00 65.69 71 ALA A N 1
ATOM 568 C CA . ALA A 1 71 ? 2.089 22.119 -2.176 1.00 65.69 71 ALA A CA 1
ATOM 569 C C . ALA A 1 71 ? 3.243 23.051 -2.571 1.00 65.69 71 ALA A C 1
ATOM 571 O O . ALA A 1 71 ? 3.875 22.829 -3.606 1.00 65.69 71 ALA A O 1
ATOM 572 N N . ASP A 1 72 ? 3.538 24.045 -1.728 1.00 70.81 72 ASP A N 1
ATOM 573 C CA . ASP A 1 72 ? 4.746 24.863 -1.854 1.00 70.81 72 ASP A CA 1
ATOM 574 C C . ASP A 1 72 ? 5.988 23.957 -1.695 1.00 70.81 72 ASP A C 1
ATOM 576 O O . ASP A 1 72 ? 6.108 23.253 -0.683 1.00 70.81 72 ASP A O 1
ATOM 580 N N . PRO A 1 73 ? 6.901 23.910 -2.684 1.00 69.56 73 PRO A N 1
ATOM 581 C CA . PRO A 1 73 ? 8.116 23.107 -2.603 1.00 69.56 73 PRO A CA 1
ATOM 582 C C . PRO A 1 73 ? 8.990 23.412 -1.381 1.00 69.56 73 PRO A C 1
ATOM 584 O O . PRO A 1 73 ? 9.663 22.499 -0.905 1.00 69.56 73 PRO A O 1
ATOM 587 N N . GLU A 1 74 ? 8.986 24.650 -0.871 1.00 75.62 74 GLU A N 1
ATOM 588 C CA . GLU A 1 74 ? 9.795 25.048 0.291 1.00 75.62 74 GLU A CA 1
ATOM 589 C C . GLU A 1 74 ? 9.194 24.576 1.622 1.00 75.62 74 GLU A C 1
ATOM 591 O O . GLU A 1 74 ? 9.920 24.331 2.586 1.00 75.62 74 GLU A O 1
ATOM 596 N N . GLU A 1 75 ? 7.878 24.371 1.668 1.00 73.88 75 GLU A N 1
ATOM 597 C CA . GLU A 1 75 ? 7.177 23.862 2.853 1.00 73.88 75 GLU A CA 1
ATOM 598 C C . GLU A 1 75 ? 7.145 22.329 2.900 1.00 73.88 75 GLU A C 1
ATOM 600 O O . GLU A 1 75 ? 6.812 21.720 3.925 1.00 73.88 75 GLU A O 1
ATOM 605 N N . LYS A 1 76 ? 7.495 21.671 1.790 1.00 74.44 76 LYS A N 1
ATOM 606 C CA . LYS A 1 76 ? 7.353 20.227 1.670 1.00 74.44 76 LYS A CA 1
ATOM 607 C C . LYS A 1 76 ? 8.597 19.483 2.144 1.00 74.44 76 LYS A C 1
ATOM 609 O O . LYS A 1 76 ? 9.672 19.561 1.558 1.00 74.44 76 LYS A O 1
ATOM 614 N N . SER A 1 77 ? 8.411 18.641 3.157 1.00 77.88 77 SER A N 1
ATOM 615 C CA . SER A 1 77 ? 9.415 17.671 3.603 1.00 77.88 77 SER A CA 1
ATOM 616 C C . SER A 1 77 ? 9.039 16.246 3.193 1.00 77.88 77 SER A C 1
ATOM 618 O O . SER A 1 77 ? 7.863 15.885 3.084 1.00 77.88 77 SER A O 1
ATOM 620 N N . PHE A 1 78 ? 10.054 15.413 2.945 1.00 82.31 78 PHE A N 1
ATOM 621 C CA . PHE A 1 78 ? 9.840 13.994 2.682 1.00 82.31 78 PHE A CA 1
ATOM 622 C C . PHE A 1 78 ? 9.225 13.324 3.914 1.00 82.31 78 PHE A C 1
ATOM 624 O O . PHE A 1 78 ? 9.867 13.208 4.959 1.00 82.31 78 PHE A O 1
ATOM 631 N N . THR A 1 79 ? 7.994 12.839 3.768 1.00 84.81 79 THR A N 1
ATOM 632 C CA . THR A 1 79 ? 7.341 11.999 4.770 1.00 84.81 79 THR A CA 1
ATOM 633 C C . THR A 1 79 ? 7.438 10.541 4.327 1.00 84.81 79 THR A C 1
ATOM 635 O O . THR A 1 79 ? 6.955 10.201 3.245 1.00 84.81 79 THR A O 1
ATOM 638 N N . PRO A 1 80 ? 8.040 9.652 5.134 1.00 89.44 80 PRO A N 1
ATOM 639 C CA . PRO A 1 80 ? 8.075 8.233 4.817 1.00 89.44 80 PRO A CA 1
ATOM 640 C C . PRO A 1 80 ? 6.660 7.659 4.673 1.00 89.44 80 PRO A C 1
ATOM 642 O O . PRO A 1 80 ? 5.816 7.884 5.539 1.00 89.44 80 PRO A O 1
ATOM 645 N N . LEU A 1 81 ? 6.423 6.830 3.649 1.00 89.69 81 LEU A N 1
ATOM 646 C CA . LEU A 1 81 ? 5.112 6.207 3.396 1.00 89.69 81 LEU A CA 1
ATOM 647 C C . LEU A 1 81 ? 4.554 5.465 4.625 1.00 89.69 81 LEU A C 1
ATOM 649 O O . LEU A 1 81 ? 3.349 5.468 4.865 1.00 89.69 81 LEU A O 1
ATOM 653 N N . ARG A 1 82 ? 5.429 4.886 5.460 1.00 92.06 82 ARG A N 1
ATOM 654 C CA . ARG A 1 82 ? 5.029 4.244 6.724 1.00 92.06 82 ARG A CA 1
ATOM 655 C C . ARG A 1 82 ? 4.269 5.190 7.665 1.00 92.06 82 ARG A C 1
ATOM 657 O O . ARG A 1 82 ? 3.349 4.749 8.342 1.00 92.06 82 ARG A O 1
ATOM 664 N N . GLU A 1 83 ? 4.600 6.480 7.690 1.00 92.00 83 GLU A N 1
ATOM 665 C CA . GLU A 1 83 ? 3.895 7.452 8.529 1.00 92.00 83 GLU A CA 1
ATOM 666 C C . GLU A 1 83 ? 2.517 7.774 7.936 1.00 92.00 83 GLU A C 1
ATOM 668 O O . GLU A 1 83 ? 1.534 7.839 8.673 1.00 92.00 83 GLU A O 1
ATOM 673 N N . SER A 1 84 ? 2.409 7.863 6.605 1.00 92.06 84 SER A N 1
ATOM 674 C CA . SER A 1 84 ? 1.124 8.031 5.911 1.00 92.06 84 SER A CA 1
ATOM 675 C C . SER A 1 84 ? 0.198 6.832 6.128 1.00 92.06 84 SER A C 1
ATOM 677 O O . SER A 1 84 ? -0.962 7.009 6.484 1.00 92.06 84 SER A O 1
ATOM 679 N N . THR A 1 85 ? 0.709 5.601 6.017 1.00 94.69 85 THR A N 1
ATOM 680 C CA . THR A 1 85 ? -0.082 4.381 6.289 1.00 94.69 85 THR A CA 1
ATOM 681 C C . THR A 1 85 ? -0.533 4.297 7.749 1.00 94.69 85 THR A C 1
ATOM 683 O O . THR A 1 85 ? -1.662 3.889 8.022 1.00 94.69 85 THR A O 1
ATOM 686 N N . LYS A 1 86 ? 0.306 4.749 8.692 1.00 95.50 86 LYS A N 1
ATOM 687 C CA . LYS A 1 86 ? -0.032 4.859 10.116 1.00 95.50 86 LYS A CA 1
ATOM 688 C C . LYS A 1 86 ? -1.128 5.900 10.364 1.00 95.50 86 LYS A C 1
ATOM 690 O O . LYS A 1 86 ? -2.067 5.627 11.112 1.00 95.50 86 LYS A O 1
ATOM 695 N N . LYS A 1 87 ? -1.022 7.076 9.731 1.00 94.75 87 LYS A N 1
ATOM 696 C CA . LYS A 1 87 ? -2.043 8.138 9.762 1.00 94.75 87 LYS A CA 1
ATOM 697 C C . LYS A 1 87 ? -3.364 7.626 9.191 1.00 94.75 87 LYS A C 1
ATOM 699 O O . LYS A 1 87 ? -4.395 7.831 9.820 1.00 94.75 87 LYS A O 1
ATOM 704 N N . ALA A 1 88 ? -3.323 6.898 8.077 1.00 96.69 88 ALA A N 1
ATOM 705 C CA . ALA A 1 88 ? -4.503 6.312 7.453 1.00 96.69 88 ALA A CA 1
ATOM 706 C C . ALA A 1 88 ? -5.186 5.263 8.335 1.00 96.69 88 ALA A C 1
ATOM 708 O O . ALA A 1 88 ? -6.396 5.326 8.532 1.00 96.69 88 ALA A O 1
ATOM 709 N N . PHE A 1 89 ? -4.418 4.358 8.947 1.00 97.88 89 PHE A N 1
ATOM 710 C CA . PHE A 1 89 ? -4.960 3.389 9.902 1.00 97.88 89 PHE A CA 1
ATOM 711 C C . PHE A 1 89 ? -5.631 4.072 11.099 1.00 97.88 89 PHE A C 1
ATOM 713 O O . PHE A 1 89 ? -6.755 3.731 11.462 1.00 97.88 89 PHE A O 1
ATOM 720 N N . LYS A 1 90 ? -4.977 5.093 11.671 1.00 97.75 90 LYS A N 1
ATOM 721 C CA . LYS A 1 90 ? -5.568 5.896 12.746 1.00 97.75 90 LYS A CA 1
ATOM 722 C C . LYS A 1 90 ? -6.838 6.618 12.284 1.00 97.75 90 LYS A C 1
ATOM 724 O O . LYS A 1 90 ? -7.802 6.651 13.037 1.00 97.75 90 LYS A O 1
ATOM 729 N N . GLY A 1 91 ? -6.838 7.180 11.075 1.00 96.38 91 GLY A N 1
ATOM 730 C CA . GLY A 1 91 ? -7.989 7.872 10.494 1.00 96.38 91 GLY A CA 1
ATOM 731 C C . GLY A 1 91 ? -9.208 6.963 10.373 1.00 96.38 91 GLY A C 1
ATOM 732 O O . GLY A 1 91 ? -10.285 7.334 10.820 1.00 96.38 91 GLY A O 1
ATOM 733 N N . VAL A 1 92 ? -9.024 5.737 9.871 1.00 96.38 92 VAL A N 1
ATOM 734 C CA . VAL A 1 92 ? -10.112 4.751 9.773 1.00 96.38 92 VAL A CA 1
ATOM 735 C C . VAL A 1 92 ? -10.665 4.378 11.148 1.00 96.38 92 VAL A C 1
ATOM 737 O O . VAL A 1 92 ? -11.877 4.313 11.306 1.00 96.38 92 VAL A O 1
ATOM 740 N N . LEU A 1 93 ? -9.811 4.148 12.148 1.00 97.56 93 LEU A N 1
ATOM 741 C CA . LEU A 1 93 ? -10.265 3.763 13.491 1.00 97.56 93 LEU A CA 1
ATOM 742 C C . LEU A 1 93 ? -10.925 4.909 14.269 1.00 97.56 93 LEU A C 1
ATOM 744 O O . LEU A 1 93 ? -11.828 4.662 15.067 1.00 97.56 93 LEU A O 1
ATOM 748 N N . ALA A 1 94 ? -10.517 6.154 14.015 1.00 96.69 94 ALA A N 1
ATOM 749 C CA . ALA A 1 94 ? -11.108 7.329 14.647 1.00 96.69 94 ALA A CA 1
ATOM 750 C C . ALA A 1 94 ? -12.597 7.502 14.299 1.00 96.69 94 ALA A C 1
ATOM 752 O O . ALA A 1 94 ? -13.348 8.001 15.127 1.00 96.69 94 ALA A O 1
ATOM 753 N N . GLU A 1 95 ? -13.038 7.024 13.131 1.00 95.44 95 GLU A N 1
ATOM 754 C CA . GLU A 1 95 ? -14.455 6.989 12.722 1.00 95.44 95 GLU A CA 1
ATOM 755 C C . GLU A 1 95 ? -15.332 6.107 13.627 1.00 95.44 95 GLU A C 1
ATOM 757 O O . GLU A 1 95 ? -16.557 6.184 13.575 1.00 95.44 95 GLU A O 1
ATOM 762 N N . TYR A 1 96 ? -14.702 5.249 14.429 1.00 96.25 96 TYR A N 1
ATOM 763 C CA . TYR A 1 96 ? -15.342 4.344 15.381 1.00 96.25 96 TYR A CA 1
ATOM 764 C C . TYR A 1 96 ? -14.956 4.681 16.828 1.00 96.25 96 TYR A C 1
ATOM 766 O O . TYR A 1 96 ? -15.097 3.834 17.707 1.00 96.25 96 TYR A O 1
ATOM 774 N N . ASP A 1 97 ? -14.408 5.879 17.070 1.00 97.06 97 ASP A N 1
ATOM 775 C CA . ASP A 1 97 ? -13.898 6.333 18.371 1.00 97.06 97 ASP A CA 1
ATOM 776 C C . ASP A 1 97 ? -12.808 5.420 18.974 1.00 97.06 97 ASP A C 1
ATOM 778 O O . ASP A 1 97 ? -12.546 5.428 20.180 1.00 97.06 97 ASP A O 1
ATOM 782 N N . ILE A 1 98 ? -12.113 4.649 18.130 1.00 97.50 98 ILE A N 1
ATOM 783 C CA . ILE A 1 98 ? -11.039 3.745 18.548 1.00 97.50 98 ILE A CA 1
ATOM 784 C C . ILE A 1 98 ? -9.693 4.458 18.432 1.00 97.50 98 ILE A C 1
ATOM 786 O O . ILE A 1 98 ? -9.290 4.923 17.364 1.00 97.50 98 ILE A O 1
ATOM 790 N N . GLN A 1 99 ? -8.946 4.484 19.535 1.00 97.06 99 GLN A N 1
ATOM 791 C CA . GLN A 1 99 ? -7.555 4.934 19.545 1.00 97.06 99 GLN A CA 1
ATOM 792 C C . GLN A 1 99 ? -6.615 3.719 19.489 1.00 97.06 99 GLN A C 1
ATOM 794 O O . GLN A 1 99 ? -6.569 2.957 20.456 1.00 97.06 99 GLN A O 1
ATOM 799 N N . PRO A 1 100 ? -5.858 3.516 18.393 1.00 97.31 100 PRO A N 1
ATOM 800 C CA . PRO A 1 100 ? -4.943 2.382 18.284 1.00 97.31 100 PRO A CA 1
ATOM 801 C C . PRO A 1 100 ? -3.789 2.476 19.288 1.00 97.31 100 PRO A C 1
ATOM 803 O O . PRO A 1 100 ? -3.176 3.537 19.454 1.00 97.31 100 PRO A O 1
ATOM 806 N N . SER A 1 101 ? -3.450 1.344 19.912 1.00 97.81 101 SER A N 1
ATOM 807 C CA . SER A 1 101 ? -2.281 1.233 20.789 1.00 97.81 101 SER A CA 1
ATOM 808 C C . SER A 1 101 ? -0.970 1.116 19.994 1.00 97.81 101 SER A C 1
ATOM 810 O O . SER A 1 101 ? -0.945 1.024 18.763 1.00 97.81 101 SER A O 1
ATOM 812 N N . LYS A 1 102 ? 0.169 1.084 20.697 1.00 97.31 102 LYS A N 1
ATOM 813 C CA . LYS A 1 102 ? 1.473 0.817 20.071 1.00 97.31 102 LYS A CA 1
ATOM 814 C C . LYS A 1 102 ? 1.527 -0.582 19.446 1.00 97.31 102 LYS A C 1
ATOM 816 O O . LYS A 1 102 ? 2.074 -0.742 18.356 1.00 97.31 102 LYS A O 1
ATOM 821 N N . GLU A 1 103 ? 0.958 -1.569 20.125 1.00 98.12 103 GLU A N 1
ATOM 822 C CA . GLU A 1 103 ? 0.868 -2.962 19.688 1.00 98.12 103 GLU A CA 1
ATOM 823 C C . GLU A 1 103 ? -0.008 -3.079 18.438 1.00 98.12 103 GLU A C 1
ATOM 825 O O . GLU A 1 103 ? 0.342 -3.807 17.511 1.00 98.12 103 GLU A O 1
ATOM 830 N N . ASP A 1 104 ? -1.088 -2.299 18.356 1.00 98.25 104 ASP A N 1
ATOM 831 C CA . ASP A 1 104 ? -1.933 -2.246 17.164 1.00 98.25 104 ASP A CA 1
ATOM 832 C C . ASP A 1 104 ? -1.180 -1.706 15.949 1.00 98.25 104 ASP A C 1
ATOM 834 O O . ASP A 1 104 ? -1.288 -2.267 14.861 1.00 98.25 104 ASP A O 1
ATOM 838 N N . PHE A 1 105 ? -0.353 -0.671 16.120 1.00 97.88 105 PHE A N 1
ATOM 839 C CA . PHE A 1 105 ? 0.497 -0.185 15.031 1.00 97.88 105 PHE A CA 1
ATOM 840 C C . PHE A 1 105 ? 1.541 -1.217 14.590 1.00 97.88 105 PHE A C 1
ATOM 842 O O . PHE A 1 105 ? 1.820 -1.335 13.397 1.00 97.88 105 PHE A O 1
ATOM 849 N N . GLN A 1 106 ? 2.123 -1.971 15.525 1.00 97.69 106 GLN A N 1
ATOM 850 C CA . GLN A 1 106 ? 3.067 -3.043 15.191 1.00 97.69 106 GLN A CA 1
ATOM 851 C C . GLN A 1 106 ? 2.376 -4.178 14.431 1.00 97.69 106 GLN A C 1
ATOM 853 O O . GLN A 1 106 ? 2.889 -4.642 13.411 1.00 97.69 106 GLN A O 1
ATOM 858 N N . TRP A 1 107 ? 1.195 -4.585 14.898 1.00 98.44 107 TRP A N 1
ATOM 859 C CA . TRP A 1 107 ? 0.356 -5.571 14.228 1.00 98.44 107 TRP A CA 1
ATOM 860 C C . TRP A 1 107 ? -0.029 -5.106 12.820 1.00 98.44 107 TRP A C 1
ATOM 862 O O . TRP A 1 107 ? 0.196 -5.842 11.861 1.00 98.44 107 TRP A O 1
ATOM 872 N N . PHE A 1 108 ? -0.515 -3.871 12.676 1.00 98.12 108 PHE A N 1
ATOM 873 C CA . PHE A 1 108 ? -0.924 -3.319 11.387 1.00 98.12 108 PHE A CA 1
ATOM 874 C C . PHE A 1 108 ? 0.253 -3.180 10.413 1.00 98.12 108 PHE A C 1
ATOM 876 O O . PHE A 1 108 ? 0.110 -3.471 9.233 1.00 98.12 108 PHE A O 1
ATOM 883 N N . SER A 1 109 ? 1.442 -2.803 10.891 1.00 97.19 109 SER A N 1
ATOM 884 C CA . SER A 1 109 ? 2.654 -2.746 10.060 1.00 97.19 109 SER A CA 1
ATOM 885 C C . SER A 1 109 ? 3.023 -4.123 9.492 1.00 97.19 109 SER A C 1
ATOM 887 O O . SER A 1 109 ? 3.314 -4.261 8.302 1.00 97.19 109 SER A O 1
ATOM 889 N N . LYS A 1 110 ? 2.940 -5.173 10.322 1.00 97.94 110 LYS A N 1
ATOM 890 C CA . LYS A 1 110 ? 3.149 -6.553 9.868 1.00 97.94 110 LYS A CA 1
ATOM 891 C C . LYS A 1 110 ? 2.061 -6.982 8.883 1.00 97.94 110 LYS A C 1
ATOM 893 O O . LYS A 1 110 ? 2.375 -7.546 7.841 1.00 97.94 110 LYS A O 1
ATOM 898 N N . LEU A 1 111 ? 0.802 -6.677 9.194 1.00 98.06 111 LEU A N 1
ATOM 899 C CA . LEU A 1 111 ? -0.345 -6.950 8.334 1.00 98.06 111 LEU A CA 1
ATOM 900 C C . LEU A 1 111 ? -0.177 -6.312 6.949 1.00 98.06 111 LEU A C 1
ATOM 902 O O . LEU A 1 111 ? -0.371 -6.990 5.940 1.00 98.06 111 LEU A O 1
ATOM 906 N N . PHE A 1 112 ? 0.214 -5.034 6.911 1.00 97.25 112 PHE A N 1
ATOM 907 C CA . PHE A 1 112 ? 0.499 -4.280 5.695 1.00 97.25 112 PHE A CA 1
ATOM 908 C C . PHE A 1 112 ? 1.550 -5.006 4.857 1.00 97.25 112 PHE A C 1
ATOM 910 O O . PHE A 1 112 ? 1.298 -5.331 3.698 1.00 97.25 112 PHE A O 1
ATOM 917 N N . TYR A 1 113 ? 2.706 -5.313 5.452 1.00 97.00 113 TYR A N 1
ATOM 918 C CA . TYR A 1 113 ? 3.808 -5.958 4.743 1.00 97.00 113 TYR A CA 1
ATOM 919 C C . TYR A 1 113 ? 3.421 -7.331 4.176 1.00 97.00 113 TYR A C 1
ATOM 921 O O . TYR A 1 113 ? 3.652 -7.595 2.995 1.00 97.00 113 TYR A O 1
ATOM 929 N N . GLU A 1 114 ? 2.800 -8.193 4.984 1.00 98.06 114 GLU A N 1
ATOM 930 C CA . GLU A 1 114 ? 2.436 -9.548 4.556 1.00 98.06 114 GLU A CA 1
ATOM 931 C C . GLU A 1 114 ? 1.356 -9.542 3.464 1.00 98.06 114 GLU A C 1
ATOM 933 O O . GLU A 1 114 ? 1.447 -10.310 2.504 1.00 98.06 114 GLU A O 1
ATOM 938 N N . ASN A 1 115 ? 0.365 -8.648 3.552 1.00 97.88 115 ASN A N 1
ATOM 939 C CA . ASN A 1 115 ? -0.668 -8.531 2.521 1.00 97.88 115 ASN A CA 1
ATOM 940 C C . ASN A 1 115 ? -0.094 -8.021 1.198 1.00 97.88 115 ASN A C 1
ATOM 942 O O . ASN A 1 115 ? -0.373 -8.614 0.156 1.00 97.88 115 ASN A O 1
ATOM 946 N N . HIS A 1 116 ? 0.756 -6.990 1.224 1.00 96.44 116 HIS A N 1
ATOM 947 C CA . HIS A 1 116 ? 1.382 -6.496 -0.002 1.00 96.44 116 HIS A CA 1
ATOM 948 C C . HIS A 1 116 ? 2.289 -7.562 -0.621 1.00 96.44 116 HIS A C 1
ATOM 950 O O . HIS A 1 116 ? 2.201 -7.841 -1.813 1.00 96.44 116 HIS A O 1
ATOM 956 N N . LYS A 1 117 ? 3.094 -8.256 0.189 1.00 96.38 117 LYS A N 1
ATOM 957 C CA . LYS A 1 117 ? 3.932 -9.365 -0.287 1.00 96.38 117 LYS A CA 1
ATOM 958 C C . LYS A 1 117 ? 3.118 -10.487 -0.942 1.00 96.38 117 LYS A C 1
ATOM 960 O O . LYS A 1 117 ? 3.600 -11.121 -1.877 1.00 96.38 117 LYS A O 1
ATOM 965 N N . LYS A 1 118 ? 1.913 -10.759 -0.437 1.00 97.62 118 LYS A N 1
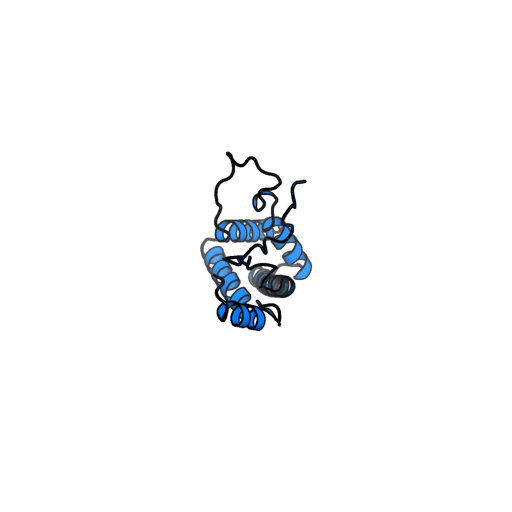ATOM 966 C CA . LYS A 1 118 ? 1.058 -11.851 -0.913 1.00 97.62 118 LYS A CA 1
ATOM 967 C C . LYS A 1 118 ? 0.247 -11.490 -2.157 1.00 97.62 118 LYS A C 1
ATOM 969 O O . LYS A 1 118 ? 0.080 -12.346 -3.025 1.00 97.62 118 LYS A O 1
ATOM 974 N N . TYR A 1 119 ? -0.304 -10.280 -2.216 1.00 97.38 119 TYR A N 1
ATOM 975 C CA . TYR A 1 119 ? -1.321 -9.925 -3.210 1.00 97.38 119 TYR A CA 1
ATOM 976 C C . TYR A 1 119 ? -0.828 -9.006 -4.320 1.00 97.38 119 TYR A C 1
ATOM 978 O O . TYR A 1 119 ? -1.440 -9.022 -5.389 1.00 97.38 119 TYR A O 1
ATOM 986 N N . ILE A 1 120 ? 0.263 -8.261 -4.116 1.00 96.00 120 ILE A N 1
ATOM 987 C CA . ILE A 1 120 ? 0.803 -7.385 -5.156 1.00 96.00 120 ILE A CA 1
ATOM 988 C C . ILE A 1 120 ? 1.267 -8.200 -6.359 1.00 96.00 120 ILE A C 1
ATOM 990 O O . ILE A 1 120 ? 1.978 -9.200 -6.239 1.00 96.00 120 ILE A O 1
ATOM 994 N N . LYS A 1 121 ? 0.876 -7.729 -7.542 1.00 96.94 121 LYS A N 1
ATOM 995 C CA . LYS A 1 121 ? 1.245 -8.301 -8.833 1.00 96.94 121 LYS A CA 1
ATOM 996 C C . LYS A 1 121 ? 1.863 -7.230 -9.716 1.00 96.94 121 LYS A C 1
ATOM 998 O O . LYS A 1 121 ? 1.429 -6.080 -9.722 1.00 96.94 121 LYS A O 1
ATOM 1003 N N . LEU A 1 122 ? 2.864 -7.631 -10.489 1.00 96.94 122 LEU A N 1
ATOM 1004 C CA . LEU A 1 122 ? 3.351 -6.830 -11.607 1.00 96.94 122 LEU A CA 1
ATOM 1005 C C . LEU A 1 122 ? 2.390 -6.961 -12.791 1.00 96.94 122 LEU A C 1
ATOM 1007 O O . LEU A 1 122 ? 1.632 -7.935 -12.865 1.00 96.94 122 LEU A O 1
ATOM 1011 N N . PHE A 1 123 ? 2.449 -6.020 -13.730 1.00 96.12 123 PHE A N 1
ATOM 1012 C CA . PHE A 1 123 ? 1.823 -6.248 -15.028 1.00 96.12 123 PHE A CA 1
ATOM 1013 C C . PHE A 1 123 ? 2.476 -7.460 -15.721 1.00 96.12 123 PHE A C 1
ATOM 1015 O O . PHE A 1 123 ? 3.677 -7.703 -15.533 1.00 96.12 123 PHE A O 1
ATOM 1022 N N . PRO A 1 124 ? 1.716 -8.257 -16.496 1.00 95.38 124 PRO A N 1
ATOM 1023 C CA . PRO A 1 124 ? 2.228 -9.481 -17.121 1.00 95.38 124 PRO A CA 1
ATOM 1024 C C . PRO A 1 124 ? 3.518 -9.275 -17.931 1.00 95.38 124 PRO A C 1
ATOM 1026 O O . PRO A 1 124 ? 4.426 -10.106 -17.900 1.00 95.38 124 PRO A O 1
ATOM 1029 N N . GLU A 1 125 ? 3.617 -8.144 -18.621 1.00 95.94 125 GLU A N 1
ATOM 1030 C CA . GLU A 1 125 ? 4.720 -7.754 -19.493 1.00 95.94 125 GLU A CA 1
ATOM 1031 C C . GLU A 1 125 ? 5.940 -7.197 -18.748 1.00 95.94 125 GLU A C 1
ATOM 1033 O O . GLU A 1 125 ? 7.033 -7.158 -19.314 1.00 95.94 125 GLU A O 1
ATOM 1038 N N . THR A 1 126 ? 5.800 -6.802 -17.478 1.00 95.94 126 THR A N 1
ATOM 1039 C CA . THR A 1 126 ? 6.848 -6.093 -16.729 1.00 95.94 126 THR A CA 1
ATOM 1040 C C . THR A 1 126 ? 8.182 -6.836 -16.744 1.00 95.94 126 THR A C 1
ATOM 1042 O O . THR A 1 126 ? 9.221 -6.256 -17.054 1.00 95.94 126 THR A O 1
ATOM 1045 N N . LEU A 1 127 ? 8.178 -8.134 -16.432 1.00 95.56 127 LEU A N 1
ATOM 1046 C CA . LEU A 1 127 ? 9.417 -8.914 -16.369 1.00 95.56 127 LEU A CA 1
ATOM 1047 C C . LEU A 1 127 ? 10.039 -9.148 -17.748 1.00 95.56 127 LEU A C 1
ATOM 1049 O O . LEU A 1 127 ? 11.259 -9.277 -17.839 1.00 95.56 127 LEU A O 1
ATOM 1053 N N . LEU A 1 128 ? 9.221 -9.223 -18.800 1.00 96.31 128 LEU A N 1
ATOM 1054 C CA . LEU A 1 128 ? 9.704 -9.366 -20.170 1.00 96.31 128 LEU A CA 1
ATOM 1055 C C . LEU A 1 128 ? 10.418 -8.083 -20.605 1.00 96.31 128 LEU A C 1
ATOM 1057 O O . LEU A 1 128 ? 11.592 -8.140 -20.961 1.00 96.31 128 LEU A O 1
ATOM 1061 N N . ILE A 1 129 ? 9.756 -6.933 -20.455 1.00 94.88 129 ILE A N 1
ATOM 1062 C CA . ILE A 1 129 ? 10.290 -5.616 -20.831 1.00 94.88 129 ILE A CA 1
ATOM 1063 C C . ILE A 1 129 ? 11.602 -5.329 -20.095 1.00 94.88 129 ILE A C 1
ATOM 1065 O O . ILE A 1 129 ? 12.595 -4.954 -20.714 1.00 94.88 129 ILE A O 1
ATOM 1069 N N . LEU A 1 130 ? 11.651 -5.559 -18.778 1.00 94.69 130 LEU A N 1
ATOM 1070 C CA . LEU A 1 130 ? 12.871 -5.322 -18.000 1.00 94.69 130 LEU A CA 1
ATOM 1071 C C . LEU A 1 130 ? 14.035 -6.223 -18.445 1.00 94.69 130 LEU A C 1
ATOM 1073 O O . LEU A 1 130 ? 15.186 -5.788 -18.432 1.00 94.69 130 LEU A O 1
ATOM 1077 N N . ARG A 1 131 ? 13.765 -7.472 -18.851 1.00 94.31 131 ARG A N 1
ATOM 1078 C CA . ARG A 1 131 ? 14.800 -8.379 -19.381 1.00 94.31 131 ARG A CA 1
ATOM 1079 C C . ARG A 1 131 ? 15.293 -7.940 -20.751 1.00 94.31 131 ARG A C 1
ATOM 1081 O O . ARG A 1 131 ? 16.495 -7.989 -20.989 1.00 94.31 131 ARG A O 1
ATOM 1088 N N . GLU A 1 132 ? 14.387 -7.525 -21.629 1.00 93.94 132 GLU A N 1
ATOM 1089 C CA . GLU A 1 132 ? 14.738 -7.031 -22.960 1.00 93.94 132 GLU A CA 1
ATOM 1090 C C . GLU A 1 132 ? 15.609 -5.779 -22.865 1.00 93.94 132 GLU A C 1
ATOM 1092 O O . GLU A 1 132 ? 16.678 -5.737 -23.468 1.00 93.94 132 GLU A O 1
ATOM 1097 N N . LEU A 1 133 ? 15.221 -4.812 -22.030 1.00 92.38 133 LEU A N 1
ATOM 1098 C CA . LEU A 1 133 ? 15.984 -3.580 -21.824 1.00 92.38 133 LEU A CA 1
ATOM 1099 C C . LEU A 1 133 ? 17.357 -3.834 -21.199 1.00 92.38 133 LEU A C 1
ATOM 1101 O O . LEU A 1 133 ? 18.336 -3.220 -21.617 1.00 92.38 133 LEU A O 1
ATOM 1105 N N . LYS A 1 134 ? 17.464 -4.790 -20.270 1.00 89.69 134 LYS A N 1
ATOM 1106 C CA . LYS A 1 134 ? 18.749 -5.180 -19.669 1.00 89.69 134 LYS A CA 1
ATOM 1107 C C . LYS A 1 134 ? 19.749 -5.754 -20.684 1.00 89.69 134 LYS A C 1
ATOM 1109 O O . LYS A 1 134 ? 20.948 -5.725 -20.429 1.00 89.69 134 LYS A O 1
ATOM 1114 N N . ASN A 1 135 ? 19.275 -6.271 -21.819 1.00 89.81 135 ASN A N 1
ATOM 1115 C CA . ASN A 1 135 ? 20.124 -6.782 -22.899 1.00 89.81 135 ASN A CA 1
ATOM 1116 C C . ASN A 1 135 ? 20.533 -5.691 -23.909 1.00 89.81 135 ASN A C 1
ATOM 1118 O O . ASN A 1 135 ? 21.075 -6.008 -24.967 1.00 89.81 135 ASN A O 1
ATOM 1122 N N . THR A 1 136 ? 20.260 -4.420 -23.609 1.00 87.88 136 THR A N 1
ATOM 1123 C CA . THR A 1 136 ? 20.661 -3.265 -24.424 1.00 87.88 136 THR A CA 1
ATOM 1124 C C . THR A 1 136 ? 21.766 -2.455 -23.734 1.00 87.88 136 THR A C 1
ATOM 1126 O O . THR A 1 136 ? 22.103 -2.712 -22.582 1.00 87.88 136 THR A O 1
ATOM 1129 N N . ASP A 1 137 ? 22.297 -1.432 -24.412 1.00 86.06 137 ASP A N 1
ATOM 1130 C CA . ASP A 1 137 ? 23.245 -0.461 -23.830 1.00 86.06 137 ASP A CA 1
ATOM 1131 C C . ASP A 1 137 ? 22.560 0.606 -22.942 1.00 86.06 137 ASP A C 1
ATOM 1133 O O . ASP A 1 137 ? 23.145 1.655 -22.657 1.00 86.06 137 ASP A O 1
ATOM 1137 N N . LEU A 1 138 ? 21.294 0.400 -22.570 1.00 86.06 138 LEU A N 1
ATOM 1138 C CA . LEU A 1 138 ? 20.535 1.315 -21.720 1.00 86.06 138 LEU A CA 1
ATOM 1139 C C . LEU A 1 138 ? 20.751 0.979 -20.241 1.00 86.06 138 LEU A C 1
ATOM 1141 O O . LEU A 1 138 ? 20.717 -0.187 -19.849 1.00 86.06 138 LEU A O 1
ATOM 1145 N N . HIS A 1 139 ? 20.951 2.023 -19.436 1.00 73.00 139 HIS A N 1
ATOM 1146 C CA . HIS A 1 139 ? 20.942 1.954 -17.975 1.00 73.00 139 HIS A CA 1
ATOM 1147 C C . HIS A 1 139 ? 19.526 1.852 -17.400 1.00 73.00 139 HIS A C 1
ATOM 1149 O O . HIS A 1 139 ? 18.602 2.501 -17.952 1.00 73.00 139 HIS A O 1
#

Radius of gyration: 21.2 Å; chains: 1; bounding box: 43×39×69 Å

pLDDT: mean 89.37, std 13.2, range [37.56, 98.44]